Protein AF-A0A175W826-F1 (afdb_monomer_lite)

Foldseek 3Di:
DDDPP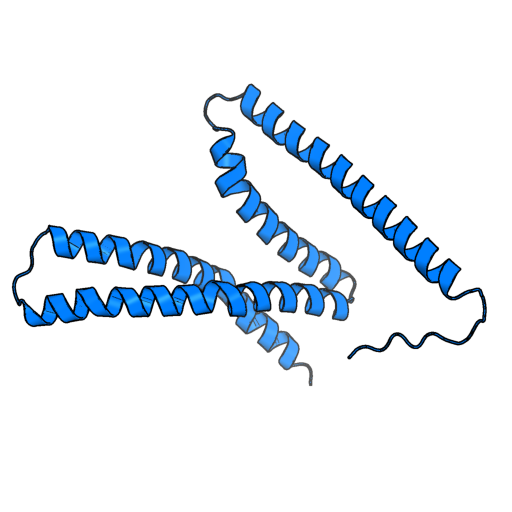PDDDPPPPVVVVVVVVVVVVVVVVVVVVVVVVVLVVLVVVCVPDVPDDSCCCVVPVVVVVVVVVLVVVLVVCVVVVNVVVNVVSLVVVVCCCVVPVVVVLVVLVVVLVVLVVVCVVVVDDDPVSVVVNVVSCVVVVVVVVVVVVPPCVVVVVVVVVPPD

Organism: NCBI:txid100816

Sequence (164 aa):
MLGFATGDCPTDQRDIGNAVELMVAIISLAIAFCAEYMVNSVSALTAGHSAISAEFVWLILLPIVGNAAEHATAVTVAVKDKMDLVIGVVVGLSMQIALFVIPLLVAVLFVAMFPVNYFIADGKSHWLEGMLLICLDAPLLSMVRVFSQFPPLFFCSYAIGEKE

InterPro domains:
  IPR004713 Calcium/proton exchanger [PTHR31503] (22-118)
  IPR004837 Sodium/calcium exchanger membrane region [PF01699] (23-107)
  IPR044880 NCX, central ion-binding domain superfamily [G3DSA:1.20.1420.30] (11-144)

Radius of gyration: 23.73 Å; chains: 1; bounding box: 68×37×56 Å

Secondary structure (DSSP, 8-state):
----------S-HHHHHHHHHHHHHHHHHHHHHHHHHHHHHHHHHHHH-TTS-HHHIIIIIHHHHHHHHHHHHHHHHHTTT-HHHHHHHHHHHHHHIIIIIHHHHHHHHHHHHHHHHHHHHH----HHHHHHHHHHHHHHHHHHHHHTT-HHHHHHHHHHHTT-

Structure (mmCIF, N/CA/C/O backbone):
data_AF-A0A175W826-F1
#
_entry.id   AF-A0A175W826-F1
#
loop_
_atom_site.group_PDB
_atom_site.id
_atom_site.type_symbol
_atom_site.label_atom_id
_atom_site.label_alt_id
_atom_site.label_comp_id
_atom_site.label_asym_id
_atom_site.label_entity_id
_atom_site.label_seq_id
_atom_site.pdbx_PDB_ins_code
_atom_site.Cartn_x
_atom_site.Cartn_y
_atom_site.Cartn_z
_atom_site.occupancy
_atom_site.B_iso_or_equiv
_atom_site.auth_seq_id
_atom_site.auth_comp_id
_atom_site.auth_asym_id
_atom_site.auth_atom_id
_atom_site.pdbx_PDB_model_num
ATOM 1 N N . MET A 1 1 ? -22.231 9.765 -5.852 1.00 30.94 1 MET A N 1
ATOM 2 C CA . MET A 1 1 ? -23.703 9.673 -5.748 1.00 30.94 1 MET A CA 1
ATOM 3 C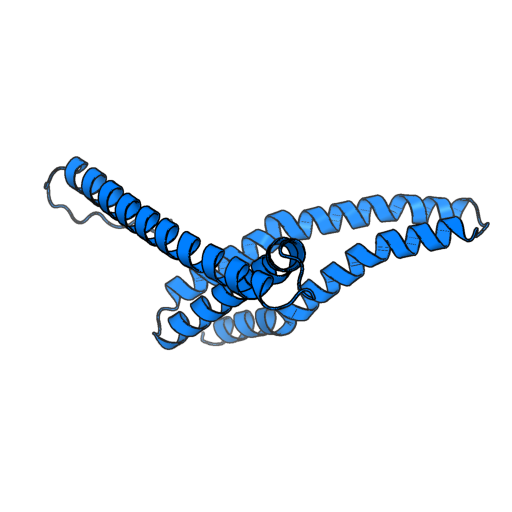 C . MET A 1 1 ? -24.087 8.536 -4.803 1.00 30.94 1 MET A C 1
ATOM 5 O O . MET A 1 1 ? -24.523 7.491 -5.255 1.00 30.94 1 MET A O 1
ATOM 9 N N . LEU A 1 2 ? -23.938 8.729 -3.494 1.00 39.84 2 LEU A N 1
ATOM 10 C CA . LEU A 1 2 ? -24.635 7.913 -2.496 1.00 39.84 2 LEU A CA 1
ATOM 11 C C . LEU A 1 2 ? -25.358 8.912 -1.602 1.00 39.84 2 LEU A C 1
ATOM 13 O O . LEU A 1 2 ? -24.768 9.521 -0.715 1.00 39.84 2 LEU A O 1
ATOM 17 N N . GLY A 1 3 ? -26.602 9.203 -1.982 1.00 38.88 3 GLY A N 1
ATOM 18 C CA . GLY A 1 3 ? -27.477 10.088 -1.234 1.00 38.88 3 GLY A CA 1
ATOM 19 C C . G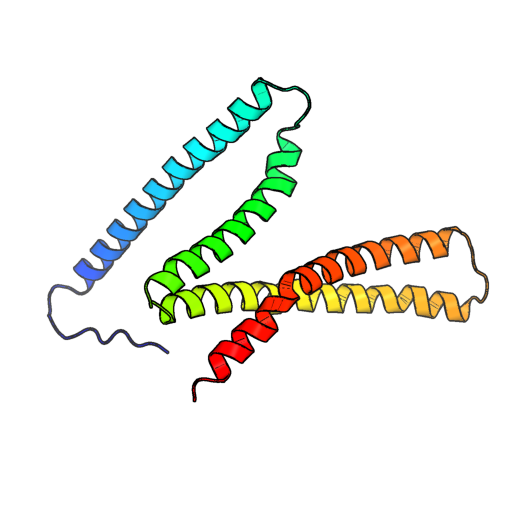LY A 1 3 ? -27.860 9.399 0.063 1.00 38.88 3 GLY A C 1
ATOM 20 O O . GLY A 1 3 ? -28.645 8.455 0.049 1.00 38.88 3 GLY A O 1
ATOM 21 N N . PHE A 1 4 ? -27.303 9.870 1.175 1.00 56.59 4 PHE A N 1
ATOM 22 C CA . PHE A 1 4 ? -27.896 9.626 2.478 1.00 56.59 4 PHE A CA 1
ATOM 23 C C . PHE A 1 4 ? -29.255 10.326 2.456 1.00 56.59 4 PHE A C 1
ATOM 25 O O . PHE A 1 4 ? -29.334 11.552 2.513 1.00 56.59 4 PHE A O 1
ATOM 32 N N . ALA A 1 5 ? -30.312 9.541 2.257 1.00 49.28 5 ALA A N 1
ATOM 33 C CA . ALA A 1 5 ? -31.677 9.989 2.437 1.00 49.28 5 ALA A CA 1
ATOM 34 C C . ALA A 1 5 ? -31.804 10.457 3.889 1.00 49.28 5 ALA A C 1
ATOM 36 O O . ALA A 1 5 ? -31.870 9.649 4.817 1.00 49.28 5 ALA A O 1
ATOM 37 N N . THR A 1 6 ? -31.768 11.770 4.085 1.00 55.97 6 THR A N 1
ATOM 38 C CA . THR A 1 6 ? -32.174 12.419 5.324 1.00 55.97 6 THR A CA 1
ATOM 39 C C . THR A 1 6 ? -33.664 12.153 5.483 1.00 55.97 6 THR A C 1
ATOM 41 O O . THR A 1 6 ? -34.487 12.890 4.950 1.00 55.97 6 THR A O 1
ATOM 44 N N . GLY A 1 7 ? -33.994 11.036 6.134 1.00 44.41 7 GLY A N 1
ATOM 45 C CA . GLY A 1 7 ? -35.343 10.744 6.588 1.00 44.41 7 GLY A CA 1
ATOM 46 C C . GLY A 1 7 ? -35.807 11.885 7.480 1.00 44.41 7 GLY A C 1
ATOM 47 O O . GLY A 1 7 ? -35.126 12.259 8.435 1.00 44.41 7 GLY A O 1
ATOM 48 N N . ASP A 1 8 ? -36.929 12.468 7.093 1.00 49.16 8 ASP A N 1
ATOM 49 C CA . ASP A 1 8 ? -37.460 13.709 7.614 1.00 49.16 8 ASP A CA 1
ATOM 50 C C . ASP A 1 8 ? -37.761 13.611 9.117 1.00 49.16 8 ASP A C 1
ATOM 52 O O . ASP A 1 8 ? -38.739 12.999 9.545 1.00 49.16 8 ASP A O 1
ATOM 56 N N . CYS A 1 9 ? -36.939 14.268 9.932 1.00 52.88 9 CYS A N 1
ATOM 57 C CA . CYS A 1 9 ? -37.342 14.755 11.244 1.00 52.88 9 CYS A CA 1
ATOM 58 C C . CYS A 1 9 ? -36.834 16.195 11.369 1.00 52.88 9 CYS A C 1
ATOM 60 O O . CYS A 1 9 ? -35.623 16.404 11.284 1.00 52.88 9 CYS A O 1
ATOM 62 N N . PRO A 1 10 ? -37.705 17.203 11.559 1.00 53.28 10 PRO A N 1
ATOM 63 C CA . PRO A 1 10 ? -37.286 18.577 11.799 1.00 53.28 10 PRO A CA 1
ATOM 64 C C . PRO A 1 10 ? -36.792 18.739 13.246 1.00 53.28 10 PRO A C 1
ATOM 66 O O . PRO A 1 10 ? -37.300 19.552 14.012 1.00 53.28 10 PRO A O 1
ATOM 69 N N . THR A 1 11 ? -35.800 17.947 13.643 1.00 57.06 11 THR A N 1
ATOM 70 C CA . THR A 1 11 ? -34.793 18.421 14.592 1.00 57.06 11 THR A CA 1
ATOM 71 C C . THR A 1 11 ? -33.813 19.244 13.768 1.00 57.06 11 THR A C 1
ATOM 73 O O . THR A 1 11 ? -33.307 18.740 12.769 1.00 57.06 11 THR A O 1
ATOM 76 N N . ASP A 1 12 ? -33.645 20.516 14.134 1.00 60.66 12 ASP A N 1
ATOM 77 C CA . ASP A 1 12 ? -32.893 21.557 13.424 1.00 60.66 12 ASP A CA 1
ATOM 78 C C . ASP A 1 12 ? -31.705 20.982 12.626 1.00 60.66 12 ASP A C 1
ATOM 80 O O . ASP A 1 12 ? -30.796 20.382 13.194 1.00 60.66 12 ASP A O 1
ATOM 84 N N . GLN A 1 13 ? -31.683 21.161 11.300 1.00 62.34 13 GLN A N 1
ATOM 85 C CA . GLN A 1 13 ? -30.566 20.748 10.426 1.00 62.34 13 GLN A CA 1
ATOM 86 C C . GLN A 1 13 ? -29.210 21.276 10.958 1.00 62.34 13 GLN A C 1
ATOM 88 O O . GLN A 1 13 ? -28.155 20.687 10.714 1.00 62.34 13 GLN A O 1
ATOM 93 N N . ARG A 1 14 ? -29.246 22.374 11.732 1.00 65.31 14 ARG A N 1
ATOM 94 C CA . ARG A 1 14 ? -28.108 22.953 12.454 1.00 65.31 14 ARG A CA 1
ATOM 95 C C . ARG A 1 14 ? -27.598 22.081 13.603 1.00 65.31 14 ARG A C 1
ATOM 97 O O . ARG A 1 14 ? -26.391 22.032 13.805 1.00 65.31 14 ARG A O 1
ATOM 104 N N . ASP A 1 15 ? -28.469 21.379 14.325 1.00 74.62 15 ASP A N 1
ATOM 105 C CA . ASP A 1 15 ? -28.065 20.464 15.398 1.00 74.62 15 ASP A CA 1
ATOM 106 C C . ASP A 1 15 ? -27.342 19.238 14.834 1.00 74.62 15 ASP A C 1
ATOM 108 O O . ASP A 1 15 ? -26.354 18.799 15.417 1.00 74.62 15 ASP A O 1
ATOM 112 N N . ILE A 1 16 ? -27.758 18.729 13.666 1.00 81.25 16 ILE A N 1
ATOM 113 C CA . ILE A 1 16 ? -27.045 17.639 12.977 1.00 81.25 16 ILE A CA 1
ATOM 114 C C . ILE A 1 16 ? -25.654 18.116 12.538 1.00 81.25 16 ILE A C 1
ATOM 116 O O . ILE A 1 16 ? -24.671 17.414 12.764 1.00 81.25 16 ILE A O 1
ATOM 120 N N . GLY A 1 17 ? -25.557 19.322 11.962 1.00 82.94 17 GLY A N 1
ATOM 121 C CA . GLY A 1 17 ? -24.276 19.933 11.587 1.00 82.94 17 GLY A CA 1
ATOM 122 C C . GLY A 1 17 ? -23.335 20.084 12.783 1.00 82.94 17 GLY A C 1
ATOM 123 O O . GLY A 1 17 ? -22.227 19.551 12.760 1.00 82.94 17 GLY A O 1
ATOM 124 N N . ASN A 1 18 ? -23.814 20.704 13.866 1.00 86.88 18 ASN A N 1
ATOM 125 C CA . ASN A 1 18 ? -23.052 20.875 15.105 1.00 86.88 18 ASN A CA 1
ATOM 126 C C . ASN A 1 18 ? -22.654 19.522 15.728 1.00 86.88 18 ASN A C 1
ATOM 128 O O . ASN A 1 18 ? -21.551 19.386 16.257 1.00 86.88 18 ASN A O 1
ATOM 132 N N . ALA A 1 19 ? -23.527 18.509 15.669 1.00 87.81 19 ALA A N 1
ATOM 133 C CA . ALA A 1 19 ? -23.240 17.170 16.182 1.00 87.81 19 ALA A CA 1
ATOM 134 C C . ALA A 1 19 ? -22.153 16.454 15.364 1.00 87.81 19 ALA A C 1
ATOM 136 O O . ALA A 1 19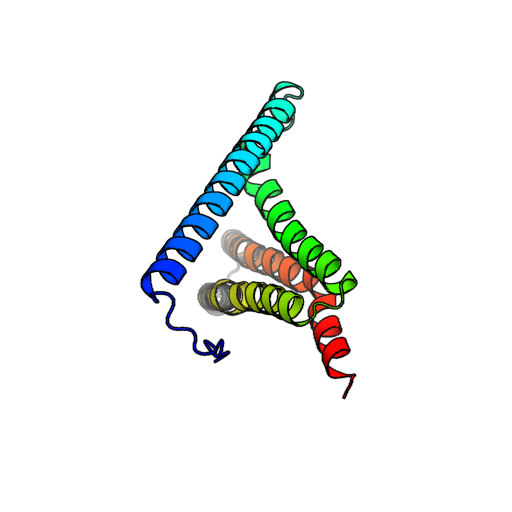 ? -21.266 15.830 15.948 1.00 87.81 19 ALA A O 1
ATOM 137 N N . VAL A 1 20 ? -22.186 16.562 14.031 1.00 92.56 20 VAL A N 1
ATOM 138 C CA . VAL A 1 20 ? -21.146 16.006 13.151 1.00 92.56 20 VAL A CA 1
ATOM 139 C C . VAL A 1 20 ? -19.822 16.739 13.354 1.00 92.56 20 VAL A C 1
ATOM 141 O O . VAL A 1 20 ? -18.794 16.082 13.490 1.00 92.56 20 VAL A O 1
ATOM 144 N N . GLU A 1 21 ? -19.828 18.070 13.451 1.00 88.81 21 GLU A N 1
ATOM 145 C CA . GLU A 1 21 ? -18.626 18.860 13.751 1.00 88.81 21 GLU A CA 1
ATOM 146 C C . GLU A 1 21 ? -18.005 18.463 15.094 1.00 88.81 21 GLU A C 1
ATOM 148 O O . GLU A 1 21 ? -16.799 18.219 15.166 1.00 88.81 21 GLU A O 1
ATOM 153 N N . LEU A 1 22 ? -18.823 18.321 16.143 1.00 91.75 22 LEU A N 1
ATOM 154 C CA . LEU A 1 22 ? -18.362 17.863 17.453 1.00 91.75 22 LEU A CA 1
ATOM 155 C C . LEU A 1 22 ? -17.779 16.444 17.370 1.00 91.75 22 LEU A C 1
ATOM 157 O O . LEU A 1 22 ? -16.711 16.185 17.924 1.00 91.75 22 LEU A O 1
ATOM 161 N N . MET A 1 23 ? -18.445 15.526 16.663 1.00 91.31 23 MET A N 1
ATOM 162 C CA . MET A 1 23 ? -17.975 14.148 16.493 1.00 91.31 23 MET A CA 1
ATOM 163 C C . MET A 1 23 ? -16.640 14.097 15.740 1.00 91.31 23 MET A C 1
ATOM 165 O O . MET A 1 23 ? -15.726 13.389 16.166 1.00 91.31 23 MET A O 1
ATOM 169 N N . VAL A 1 24 ? -16.492 14.871 14.663 1.00 94.62 24 VAL A N 1
ATOM 170 C CA . VAL A 1 24 ? -15.236 14.976 13.909 1.00 94.62 24 VAL A CA 1
ATOM 171 C C . VAL A 1 24 ? -14.138 15.586 14.782 1.00 94.62 24 VAL A C 1
ATOM 173 O O . VAL A 1 24 ? -13.044 15.030 14.827 1.00 94.62 24 VAL A O 1
ATOM 176 N N . ALA A 1 25 ? -14.426 16.644 15.547 1.00 94.19 25 ALA A N 1
ATOM 177 C CA . ALA A 1 25 ? -13.460 17.265 16.455 1.00 94.19 25 ALA A CA 1
ATOM 178 C C . ALA A 1 25 ? -12.952 16.290 17.533 1.00 94.19 25 ALA A C 1
ATOM 180 O O . ALA A 1 25 ? -11.751 16.237 17.805 1.00 94.19 25 ALA A O 1
ATOM 181 N N . ILE A 1 26 ? -13.843 15.475 18.110 1.00 95.19 26 ILE A N 1
ATOM 182 C CA . ILE A 1 26 ? -13.479 14.445 19.095 1.00 95.19 26 ILE A CA 1
ATOM 183 C C . ILE A 1 26 ? -12.587 13.371 18.458 1.00 95.19 26 ILE A C 1
ATOM 185 O O . ILE A 1 26 ? -11.576 12.985 19.047 1.00 95.19 26 ILE A O 1
ATOM 189 N N . ILE A 1 27 ? -12.921 12.906 17.250 1.00 96.06 27 ILE A N 1
ATOM 190 C CA . ILE A 1 27 ? -12.122 11.901 16.533 1.00 96.06 27 ILE A CA 1
ATOM 191 C C . ILE A 1 27 ? -10.741 12.464 16.173 1.00 96.06 27 ILE A C 1
ATOM 193 O O . ILE A 1 27 ? -9.736 11.798 16.412 1.00 96.06 27 ILE A O 1
ATOM 197 N N . SER A 1 28 ? -10.660 13.695 15.661 1.00 96.06 28 SER A N 1
ATOM 198 C CA . SER A 1 28 ? -9.386 14.358 15.354 1.00 96.06 28 SER A CA 1
ATOM 199 C C . SER A 1 28 ? -8.500 14.503 16.592 1.00 96.06 28 SER A C 1
ATOM 201 O O . SER A 1 28 ? -7.298 14.254 16.511 1.00 96.06 28 SER A O 1
ATOM 203 N N . LEU A 1 29 ? -9.080 14.834 17.750 1.00 95.62 29 LEU A N 1
ATOM 204 C CA . LEU A 1 29 ? -8.347 14.903 19.014 1.00 95.62 29 LEU A CA 1
ATOM 205 C C . LEU A 1 29 ? -7.837 13.523 19.458 1.00 95.62 29 LEU A C 1
ATOM 207 O O . LEU A 1 29 ? -6.686 13.397 19.871 1.00 95.62 29 LEU A O 1
ATOM 211 N N . ALA A 1 30 ? -8.656 12.476 19.333 1.00 95.81 30 ALA A N 1
ATOM 212 C CA . ALA A 1 30 ? -8.242 11.107 19.643 1.00 95.81 30 ALA A CA 1
ATOM 213 C C . ALA A 1 30 ? -7.092 10.628 18.735 1.00 95.81 30 ALA A C 1
ATOM 215 O O . ALA A 1 30 ? -6.148 9.996 19.215 1.00 95.81 30 ALA A O 1
ATOM 216 N N . ILE A 1 31 ? -7.135 10.973 17.443 1.00 95.69 31 ILE A N 1
ATOM 217 C CA . ILE A 1 31 ? -6.054 10.688 16.489 1.00 95.69 31 ILE A CA 1
ATOM 218 C C . ILE A 1 31 ? -4.775 11.438 16.882 1.00 95.69 31 ILE A C 1
ATOM 220 O O . ILE A 1 31 ? -3.706 10.833 16.874 1.00 95.69 31 ILE A O 1
ATOM 224 N N . ALA A 1 32 ? -4.872 12.711 17.282 1.00 96.81 32 ALA A N 1
ATOM 225 C CA . ALA A 1 32 ? -3.719 13.496 17.725 1.00 96.81 32 ALA A CA 1
ATOM 226 C C . ALA A 1 32 ? -3.039 12.884 18.964 1.00 96.81 32 ALA A C 1
ATOM 228 O O . ALA A 1 32 ? -1.824 12.703 18.968 1.00 96.81 32 ALA A O 1
ATOM 229 N N . PHE A 1 33 ? -3.805 12.470 19.980 1.00 96.44 33 PHE A N 1
ATOM 230 C CA . PHE A 1 33 ? -3.241 11.777 21.147 1.00 96.44 33 PHE A CA 1
ATOM 231 C C . PHE A 1 33 ? -2.582 10.441 20.781 1.00 96.44 33 PHE A C 1
ATOM 233 O O . PHE A 1 33 ? -1.500 10.131 21.278 1.00 96.44 33 PHE A O 1
ATOM 240 N N . CYS A 1 34 ? -3.205 9.649 19.905 1.00 94.75 34 CYS A N 1
ATOM 241 C CA . CYS A 1 34 ? -2.622 8.396 19.420 1.00 94.75 34 CYS A CA 1
ATOM 242 C C . CYS A 1 34 ? -1.298 8.639 18.672 1.00 94.75 34 CYS A C 1
ATOM 244 O O . CYS A 1 34 ? -0.324 7.912 18.878 1.00 94.75 34 CYS A O 1
ATOM 246 N N . ALA A 1 35 ? -1.233 9.701 17.863 1.00 94.44 35 ALA A N 1
ATOM 247 C CA . ALA A 1 35 ? -0.024 10.098 17.152 1.00 94.44 35 ALA A CA 1
ATOM 248 C C . ALA A 1 35 ? 1.108 10.489 18.117 1.00 94.44 35 ALA A C 1
ATOM 250 O O . ALA A 1 35 ? 2.230 10.031 17.925 1.00 94.44 35 ALA A O 1
ATOM 251 N N . GLU A 1 36 ? 0.828 11.230 19.194 1.00 95.62 36 GLU A N 1
ATOM 252 C CA . GLU A 1 36 ? 1.826 11.554 20.230 1.00 95.62 36 GLU A CA 1
ATOM 253 C C . GLU A 1 36 ? 2.402 10.292 20.899 1.00 95.62 36 GLU A C 1
ATOM 255 O O . GLU A 1 36 ? 3.617 10.163 21.070 1.00 95.62 36 GLU A O 1
ATOM 260 N N . TYR A 1 37 ? 1.559 9.305 21.229 1.00 94.69 37 TYR A N 1
ATOM 261 C CA . TYR A 1 37 ? 2.034 8.015 21.750 1.00 94.69 37 TYR A CA 1
ATOM 262 C C . TYR A 1 37 ? 2.902 7.255 20.738 1.00 94.69 37 TYR A C 1
ATOM 264 O O . TYR A 1 37 ? 3.907 6.642 21.117 1.00 94.69 37 TYR A O 1
ATOM 272 N N . MET A 1 38 ? 2.548 7.310 19.452 1.00 90.00 38 MET A N 1
ATOM 273 C CA . MET A 1 38 ? 3.335 6.700 18.380 1.00 90.00 38 MET A CA 1
ATOM 274 C C . MET A 1 38 ? 4.699 7.393 18.221 1.00 90.00 38 MET A C 1
ATOM 276 O O . MET A 1 38 ? 5.721 6.711 18.145 1.00 90.00 38 MET A O 1
ATOM 280 N N . VAL A 1 39 ? 4.742 8.730 18.255 1.00 92.75 39 VAL A N 1
ATOM 281 C CA . VAL A 1 39 ? 5.980 9.531 18.193 1.00 92.75 39 VAL A CA 1
ATOM 282 C C . VAL A 1 39 ? 6.897 9.211 19.377 1.00 92.75 39 VAL A C 1
ATOM 284 O O . VAL A 1 39 ? 8.090 8.966 19.184 1.00 92.75 39 VAL A O 1
ATOM 287 N N . ASN A 1 40 ? 6.345 9.119 20.590 1.00 92.12 40 ASN A N 1
ATOM 288 C CA . ASN A 1 40 ? 7.101 8.759 21.794 1.00 92.12 40 ASN A CA 1
ATOM 289 C C . ASN A 1 40 ? 7.641 7.322 21.758 1.00 92.12 40 ASN A C 1
ATOM 291 O O . ASN A 1 40 ? 8.710 7.040 22.299 1.00 92.12 40 ASN A O 1
ATOM 295 N N . SER A 1 41 ? 6.935 6.406 21.093 1.00 90.31 41 SER A N 1
ATOM 296 C CA . SER A 1 41 ? 7.413 5.033 20.904 1.00 90.31 41 SER A CA 1
ATOM 297 C C . SER A 1 41 ? 8.649 4.999 20.001 1.00 90.31 41 SER A C 1
ATOM 299 O O . SER A 1 41 ? 9.621 4.314 20.308 1.00 90.31 41 SER A O 1
ATOM 301 N N . VAL A 1 42 ? 8.664 5.788 18.924 1.00 87.50 42 VAL A N 1
ATOM 302 C CA . VAL A 1 42 ? 9.817 5.885 18.012 1.00 87.50 42 VAL A CA 1
ATOM 303 C C . VAL A 1 42 ? 11.035 6.518 18.697 1.00 87.50 42 VAL A C 1
ATOM 305 O O . VAL A 1 42 ? 12.159 6.033 18.527 1.00 87.50 42 VAL A O 1
ATOM 308 N N . SER A 1 43 ? 10.840 7.565 19.504 1.00 86.25 43 SER A N 1
ATOM 309 C CA . SER A 1 43 ? 11.940 8.213 20.231 1.00 86.25 43 SER A CA 1
ATOM 310 C C . SER A 1 43 ? 12.532 7.306 21.317 1.00 86.25 43 SER A C 1
ATOM 312 O O . SER A 1 43 ? 13.756 7.213 21.429 1.00 86.25 43 SER A O 1
ATOM 314 N N . ALA A 1 44 ? 11.698 6.556 22.047 1.00 85.25 44 ALA A N 1
ATOM 315 C CA . ALA A 1 44 ? 12.150 5.565 23.026 1.00 85.25 44 ALA A CA 1
ATOM 316 C C . ALA A 1 44 ? 12.954 4.417 22.385 1.00 85.25 44 ALA A C 1
ATOM 318 O O . ALA A 1 44 ? 13.966 3.989 22.943 1.00 85.25 44 ALA A O 1
ATOM 319 N N . LEU A 1 45 ? 12.552 3.949 21.195 1.00 82.62 45 LEU A N 1
ATOM 320 C CA . LEU A 1 45 ? 13.292 2.927 20.438 1.00 82.62 45 LEU A CA 1
ATOM 321 C C . LEU A 1 45 ? 14.661 3.432 19.962 1.00 82.62 45 LEU A C 1
ATOM 323 O O . LEU A 1 45 ? 15.635 2.680 19.966 1.00 82.62 45 LEU A O 1
ATOM 327 N N . THR A 1 46 ? 14.743 4.709 19.597 1.00 84.44 46 THR A N 1
ATOM 328 C CA . THR A 1 46 ? 15.977 5.337 19.104 1.00 84.44 46 THR A CA 1
ATOM 329 C C . THR A 1 46 ? 16.962 5.650 20.238 1.00 84.44 46 THR A C 1
ATOM 331 O O . THR A 1 46 ? 18.173 5.587 20.046 1.00 84.44 46 THR A O 1
ATOM 334 N N . ALA A 1 47 ? 16.472 5.927 21.452 1.00 77.56 47 ALA A N 1
ATOM 335 C CA . ALA A 1 47 ? 17.321 6.237 22.606 1.00 77.56 47 ALA A CA 1
ATOM 336 C C . ALA A 1 47 ? 18.147 5.034 23.112 1.00 77.56 47 ALA A C 1
ATOM 338 O O . ALA A 1 47 ? 19.229 5.225 23.666 1.00 77.56 47 ALA A O 1
ATOM 339 N N . GLY A 1 48 ? 17.647 3.802 22.940 1.00 71.75 48 GLY A N 1
ATOM 340 C CA . GLY A 1 48 ? 18.272 2.581 23.470 1.00 71.75 48 GLY A CA 1
ATOM 341 C C . GLY A 1 48 ? 19.300 1.901 22.554 1.00 71.75 48 GLY A C 1
ATOM 342 O O . GLY A 1 48 ? 20.136 1.147 23.046 1.00 71.75 48 GLY A O 1
ATOM 343 N N . HIS A 1 49 ? 19.269 2.149 21.240 1.00 66.94 49 HIS A N 1
ATOM 344 C CA . HIS A 1 49 ? 20.191 1.552 20.265 1.00 66.94 49 HIS A CA 1
ATOM 345 C C . HIS A 1 49 ? 20.675 2.605 19.259 1.00 66.94 49 HIS A C 1
ATOM 347 O O . HIS A 1 49 ? 19.911 3.054 18.413 1.00 66.94 49 HIS A O 1
ATOM 353 N N . SER A 1 50 ? 21.978 2.918 19.274 1.00 65.94 50 SER A N 1
ATOM 354 C CA . SER A 1 50 ? 22.623 3.885 18.358 1.00 65.94 50 SER A CA 1
ATOM 355 C C . SER A 1 50 ? 22.516 3.531 16.863 1.00 65.94 50 SER A C 1
ATOM 357 O O . SER A 1 50 ? 22.922 4.325 16.019 1.00 65.94 50 SER A O 1
ATOM 359 N N . ALA A 1 51 ? 22.044 2.331 16.520 1.00 68.44 51 ALA A N 1
ATOM 360 C CA . ALA A 1 51 ? 22.077 1.821 15.153 1.00 68.44 51 ALA A CA 1
ATOM 361 C C . ALA A 1 51 ? 20.944 2.351 14.260 1.00 68.44 51 ALA A C 1
ATOM 363 O O . ALA A 1 51 ? 21.081 2.317 13.039 1.00 68.44 51 ALA A O 1
ATOM 364 N N . ILE A 1 52 ? 19.833 2.820 14.834 1.00 74.19 52 ILE A N 1
ATOM 365 C CA . ILE A 1 52 ? 18.669 3.254 14.058 1.00 74.19 52 ILE A CA 1
ATOM 366 C C . ILE A 1 52 ? 18.544 4.766 14.202 1.00 74.19 52 ILE A C 1
ATOM 368 O O . ILE A 1 52 ? 18.190 5.258 15.266 1.00 74.19 52 ILE A O 1
ATOM 372 N N . SER A 1 53 ? 18.857 5.505 13.138 1.00 83.56 53 SER A N 1
ATOM 373 C CA . SER A 1 53 ? 18.637 6.953 13.111 1.00 83.56 53 SER A CA 1
ATOM 374 C C . SER A 1 53 ? 17.131 7.238 13.080 1.00 83.56 53 SER A C 1
ATOM 376 O O . SER A 1 53 ? 16.371 6.541 12.397 1.00 83.56 53 SER A O 1
ATOM 378 N N . ALA A 1 54 ? 16.692 8.257 13.824 1.00 83.00 54 ALA A N 1
ATOM 379 C CA . ALA A 1 54 ? 15.285 8.651 13.872 1.00 83.00 54 ALA A CA 1
ATOM 380 C C . ALA A 1 54 ? 14.757 8.957 12.460 1.00 83.00 54 ALA A C 1
ATOM 382 O O . ALA A 1 54 ? 13.638 8.592 12.108 1.00 83.00 54 ALA A O 1
ATOM 383 N N . GLU A 1 55 ? 15.595 9.559 11.619 1.00 87.94 55 GLU A N 1
ATOM 384 C CA . GLU A 1 55 ? 15.288 9.918 10.238 1.00 87.94 55 GLU A CA 1
ATOM 385 C C . GLU A 1 55 ? 14.945 8.692 9.378 1.00 87.94 55 GLU A C 1
ATOM 387 O O . GLU A 1 55 ? 14.023 8.761 8.568 1.00 87.94 55 GLU A O 1
ATOM 392 N N . PHE A 1 56 ? 15.616 7.550 9.576 1.00 87.38 56 PHE A N 1
ATOM 393 C CA . PHE A 1 56 ? 15.290 6.305 8.866 1.00 87.38 56 PHE A CA 1
ATOM 394 C C . PHE A 1 56 ? 13.889 5.792 9.232 1.00 87.38 56 PHE A C 1
ATOM 396 O O . PHE A 1 56 ? 13.126 5.370 8.358 1.00 87.38 56 PHE A O 1
ATOM 403 N N . VAL A 1 57 ? 13.526 5.863 10.517 1.00 88.25 57 VAL A N 1
ATOM 404 C CA . VAL A 1 57 ? 12.201 5.431 10.988 1.00 88.25 57 VAL A CA 1
ATOM 405 C C . VAL A 1 57 ? 11.107 6.303 10.377 1.00 88.25 57 VAL A C 1
ATOM 407 O O . VAL A 1 57 ? 10.107 5.783 9.885 1.00 88.25 57 VAL A O 1
ATOM 410 N N . TRP A 1 58 ? 11.311 7.618 10.341 1.00 90.12 58 TRP A N 1
ATOM 411 C CA . TRP A 1 58 ? 10.318 8.547 9.808 1.00 90.12 58 TRP A CA 1
ATOM 412 C C . TRP A 1 58 ? 10.204 8.506 8.280 1.00 90.12 58 TRP A C 1
ATOM 414 O O . TRP A 1 58 ? 9.091 8.472 7.763 1.00 90.12 58 TRP A O 1
ATOM 424 N N . LEU A 1 59 ? 11.319 8.496 7.545 1.00 87.06 59 LEU A N 1
ATOM 425 C CA . LEU A 1 59 ? 11.299 8.608 6.080 1.00 87.06 59 LEU A CA 1
ATOM 426 C C . LEU A 1 59 ? 11.027 7.285 5.361 1.00 87.06 59 LEU A C 1
ATOM 428 O O . LEU A 1 59 ? 10.505 7.302 4.250 1.00 87.06 59 LEU A O 1
ATOM 432 N N . ILE A 1 60 ? 11.392 6.148 5.960 1.00 87.19 60 ILE A N 1
ATOM 433 C CA . ILE A 1 60 ? 11.304 4.838 5.300 1.00 87.19 60 ILE A CA 1
ATOM 434 C C . ILE A 1 60 ? 10.312 3.932 6.020 1.00 87.19 60 ILE A C 1
ATOM 436 O O . ILE A 1 60 ? 9.418 3.383 5.378 1.00 87.19 60 ILE A O 1
ATOM 440 N N . LEU A 1 61 ? 10.424 3.779 7.343 1.00 86.69 61 LEU A N 1
ATOM 441 C CA . LEU A 1 61 ? 9.574 2.828 8.063 1.00 86.69 61 LEU A CA 1
ATOM 442 C C . LEU A 1 61 ? 8.123 3.311 8.166 1.00 86.69 61 LEU A C 1
ATOM 444 O O . LEU A 1 61 ? 7.209 2.516 7.952 1.00 86.69 61 LEU A O 1
ATOM 448 N N . LEU A 1 62 ? 7.895 4.595 8.459 1.00 88.19 62 LEU A N 1
ATOM 449 C CA . LEU A 1 62 ? 6.542 5.117 8.649 1.00 88.19 62 LEU A CA 1
ATOM 450 C C . LEU A 1 62 ? 5.672 5.006 7.380 1.00 88.19 62 LEU A C 1
ATOM 452 O O . LEU A 1 62 ? 4.551 4.517 7.511 1.00 88.19 62 LEU A O 1
ATOM 456 N N . PRO A 1 63 ? 6.146 5.344 6.160 1.00 86.44 63 PRO A N 1
ATOM 457 C CA . PRO A 1 63 ? 5.367 5.111 4.941 1.00 86.44 63 PRO A CA 1
ATOM 458 C C . PRO A 1 63 ? 5.060 3.630 4.688 1.00 86.44 63 PRO A C 1
ATOM 460 O O . PRO A 1 63 ? 3.948 3.292 4.282 1.00 86.44 63 PRO A O 1
ATOM 463 N N . ILE A 1 64 ? 6.016 2.733 4.964 1.00 87.94 64 ILE A N 1
ATOM 464 C CA . ILE A 1 64 ? 5.824 1.284 4.791 1.00 87.94 64 ILE A CA 1
ATOM 465 C C . ILE A 1 64 ? 4.749 0.768 5.756 1.00 87.94 64 ILE A C 1
ATOM 467 O O . ILE A 1 64 ? 3.833 0.059 5.337 1.00 87.94 64 ILE A O 1
ATOM 471 N N . VAL A 1 65 ? 4.838 1.136 7.037 1.00 89.00 65 VAL A N 1
ATOM 472 C CA . VAL A 1 65 ? 3.867 0.735 8.065 1.00 89.00 65 VAL A CA 1
ATOM 473 C C . VAL A 1 65 ? 2.500 1.375 7.813 1.00 89.00 65 VAL A C 1
ATOM 475 O O . VAL A 1 65 ? 1.490 0.701 7.989 1.00 89.00 65 VAL A O 1
ATOM 478 N N . GLY A 1 66 ? 2.452 2.627 7.349 1.00 90.06 66 GLY A N 1
ATOM 479 C CA . GLY A 1 66 ? 1.216 3.324 6.985 1.00 90.06 66 GLY A CA 1
ATOM 480 C C . GLY A 1 66 ? 0.455 2.616 5.865 1.00 90.06 66 GLY A C 1
ATOM 481 O O . GLY A 1 66 ? -0.697 2.234 6.061 1.00 90.06 66 GLY A O 1
ATOM 482 N N . ASN A 1 67 ? 1.131 2.320 4.749 1.00 85.56 67 ASN A N 1
ATOM 483 C CA . ASN A 1 67 ? 0.530 1.555 3.654 1.00 85.56 67 ASN A CA 1
ATOM 484 C C . ASN A 1 67 ? 0.106 0.146 4.119 1.00 85.56 67 ASN A C 1
ATOM 486 O O . ASN A 1 67 ? -0.970 -0.341 3.774 1.00 85.56 67 ASN A O 1
ATOM 490 N N . ALA A 1 68 ? 0.914 -0.520 4.955 1.00 86.50 68 ALA A N 1
ATOM 491 C CA . ALA A 1 68 ? 0.556 -1.823 5.522 1.00 86.50 68 ALA A CA 1
ATOM 492 C C . ALA A 1 68 ? -0.680 -1.762 6.444 1.00 86.50 68 ALA A C 1
ATOM 494 O O . ALA A 1 68 ? -1.490 -2.691 6.443 1.00 86.50 68 ALA A O 1
ATOM 495 N N . ALA A 1 69 ? -0.856 -0.681 7.206 1.00 90.88 69 ALA A N 1
ATOM 496 C CA . ALA A 1 69 ? -2.007 -0.478 8.082 1.00 90.88 69 ALA A CA 1
ATOM 497 C C . ALA A 1 69 ? -3.319 -0.299 7.296 1.00 90.88 69 ALA A C 1
ATOM 499 O O . ALA A 1 69 ? -4.364 -0.790 7.732 1.00 90.88 69 ALA A O 1
ATOM 500 N N . GLU A 1 70 ? -3.280 0.328 6.117 1.00 87.62 70 GLU A N 1
ATOM 501 C CA . GLU A 1 70 ? -4.436 0.415 5.210 1.00 87.62 70 GLU A CA 1
ATOM 502 C C . GLU A 1 70 ? -4.861 -0.978 4.722 1.00 87.62 70 GLU A C 1
ATOM 504 O O . GLU A 1 70 ? -6.042 -1.332 4.790 1.00 87.62 70 GLU A O 1
ATOM 509 N N 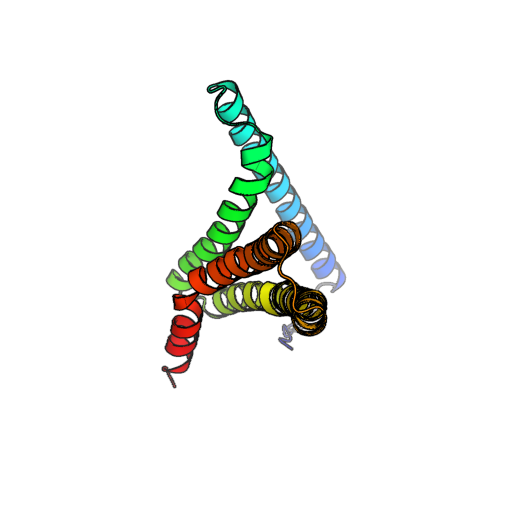. HIS A 1 71 ? -3.899 -1.828 4.348 1.00 87.06 71 HIS A N 1
ATOM 510 C CA . HIS A 1 71 ? -4.168 -3.229 4.012 1.00 87.06 71 HIS A CA 1
ATOM 511 C C . HIS A 1 71 ? -4.709 -4.031 5.205 1.00 87.06 71 HIS A C 1
ATOM 513 O O . HIS A 1 71 ? -5.677 -4.778 5.056 1.00 87.06 71 HIS A O 1
ATOM 519 N N . ALA A 1 72 ? -4.140 -3.864 6.401 1.00 89.50 72 ALA A N 1
ATOM 520 C CA . ALA A 1 72 ? -4.625 -4.527 7.613 1.00 89.50 72 ALA A CA 1
ATOM 521 C C . ALA A 1 72 ? -6.060 -4.101 7.970 1.00 89.50 72 ALA A C 1
ATOM 523 O O . ALA A 1 72 ? -6.874 -4.926 8.401 1.00 89.50 72 ALA A O 1
ATOM 524 N N . THR A 1 73 ? -6.392 -2.828 7.742 1.00 89.38 73 THR A N 1
ATOM 525 C CA . THR A 1 73 ? -7.750 -2.300 7.903 1.00 89.38 73 THR A CA 1
ATOM 526 C C . THR A 1 73 ? -8.698 -2.928 6.886 1.00 89.38 73 THR A C 1
ATOM 528 O O . THR A 1 73 ? -9.757 -3.414 7.281 1.00 89.38 73 THR A O 1
ATOM 531 N N . ALA A 1 74 ? -8.306 -3.022 5.610 1.00 88.56 74 ALA A N 1
ATOM 532 C CA . ALA A 1 74 ? -9.099 -3.697 4.582 1.00 88.56 74 ALA A CA 1
ATOM 533 C C . ALA A 1 74 ? -9.395 -5.162 4.952 1.00 88.56 74 ALA A C 1
ATOM 535 O O . ALA A 1 74 ? -10.540 -5.596 4.858 1.00 88.56 74 ALA A O 1
ATOM 536 N N . VAL A 1 75 ? -8.405 -5.903 5.464 1.00 88.19 75 VAL A N 1
ATOM 537 C CA . VAL A 1 75 ? -8.584 -7.300 5.905 1.00 88.19 75 VAL A CA 1
ATOM 538 C C . VAL A 1 75 ? -9.495 -7.397 7.132 1.00 88.19 75 VAL A C 1
ATOM 540 O O . VAL A 1 75 ? -10.431 -8.193 7.146 1.00 88.19 75 VAL A O 1
ATOM 543 N N . THR A 1 76 ? -9.273 -6.569 8.156 1.00 89.81 76 THR A N 1
ATOM 544 C CA . THR A 1 76 ? -10.077 -6.597 9.395 1.00 89.81 76 THR A CA 1
ATOM 545 C C . THR A 1 76 ? -11.542 -6.245 9.130 1.00 89.81 76 THR A C 1
ATOM 547 O O . THR A 1 76 ? -12.446 -6.777 9.776 1.00 89.81 76 THR A O 1
ATOM 550 N N . VAL A 1 77 ? -11.791 -5.346 8.178 1.00 89.94 77 VAL A N 1
ATOM 551 C CA . VAL A 1 77 ? -13.138 -4.964 7.747 1.00 89.94 77 VAL A CA 1
ATOM 552 C C . VAL A 1 77 ? -13.760 -6.026 6.833 1.00 89.94 77 VAL A C 1
ATOM 554 O O . VAL A 1 77 ? -14.956 -6.289 6.964 1.00 89.94 77 VAL A O 1
ATOM 557 N N . ALA A 1 78 ? -12.974 -6.681 5.972 1.00 87.50 78 ALA A N 1
ATOM 558 C CA . ALA A 1 78 ? -13.441 -7.786 5.134 1.00 87.50 78 ALA A CA 1
ATOM 559 C C . ALA A 1 78 ? -13.937 -8.974 5.973 1.00 87.50 78 ALA A C 1
ATOM 561 O O . ALA A 1 78 ? -14.989 -9.527 5.679 1.00 87.50 78 ALA A O 1
ATOM 562 N N . VAL A 1 79 ? -13.251 -9.300 7.076 1.00 91.56 79 VAL A N 1
ATOM 563 C CA . VAL A 1 79 ? -13.683 -10.345 8.031 1.00 91.56 79 VAL A CA 1
ATOM 564 C C . VAL A 1 79 ? -15.016 -10.001 8.716 1.00 91.56 79 VAL A C 1
ATOM 566 O O . VAL A 1 79 ? -15.693 -10.884 9.229 1.00 91.56 79 VAL A O 1
ATOM 569 N N . LYS A 1 80 ? -15.421 -8.725 8.726 1.00 90.94 80 LYS A N 1
ATOM 570 C CA . LYS A 1 80 ? -16.707 -8.266 9.278 1.00 90.94 80 LYS A CA 1
ATOM 571 C C . LYS A 1 80 ? -17.827 -8.192 8.229 1.00 90.94 80 LYS A C 1
ATOM 573 O O . LYS A 1 80 ? -18.834 -7.540 8.502 1.00 90.94 80 LYS A O 1
ATOM 578 N N . ASP A 1 81 ? -17.633 -8.769 7.040 1.00 88.50 81 ASP A N 1
ATOM 579 C CA . ASP A 1 81 ? -18.578 -8.747 5.909 1.00 88.50 81 AS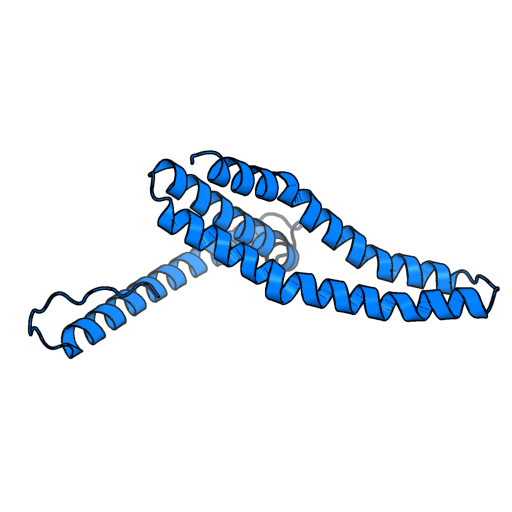P A CA 1
ATOM 580 C C . ASP A 1 81 ? -19.019 -7.327 5.486 1.00 88.50 81 ASP A C 1
ATOM 582 O O . ASP A 1 81 ? -20.079 -7.118 4.896 1.00 88.50 81 ASP A O 1
ATOM 586 N N . LYS A 1 82 ? -18.196 -6.305 5.769 1.00 85.38 82 LYS A N 1
ATOM 587 C CA . LYS A 1 82 ? -18.464 -4.901 5.411 1.00 85.38 82 LYS A CA 1
ATOM 588 C C . LYS A 1 82 ? -17.776 -4.532 4.099 1.00 85.38 82 LYS A C 1
ATOM 590 O O . LYS A 1 82 ? -16.877 -3.693 4.082 1.00 85.38 82 LYS A O 1
ATOM 595 N N . MET A 1 83 ? -18.204 -5.151 3.000 1.00 87.00 83 MET A N 1
ATOM 596 C CA . MET A 1 83 ? -17.551 -4.979 1.695 1.00 87.00 83 MET A CA 1
ATOM 597 C C . MET A 1 83 ? -17.586 -3.530 1.180 1.00 87.00 83 MET A C 1
ATOM 599 O O . MET A 1 83 ? -16.615 -3.093 0.579 1.00 87.00 83 MET A O 1
ATOM 603 N N . ASP A 1 84 ? -18.631 -2.751 1.482 1.00 90.38 84 ASP A N 1
ATOM 604 C CA . ASP A 1 84 ? -18.713 -1.330 1.092 1.00 90.38 84 ASP A CA 1
ATOM 605 C C . ASP A 1 84 ? -17.531 -0.503 1.642 1.00 90.38 84 ASP A C 1
ATOM 607 O O . ASP A 1 84 ? -16.886 0.256 0.918 1.00 90.38 84 ASP A O 1
ATOM 611 N N . LEU A 1 85 ? -17.147 -0.751 2.902 1.00 89.62 85 LEU A N 1
ATOM 612 C CA . LEU A 1 85 ? -15.992 -0.099 3.522 1.00 89.62 85 LEU A CA 1
ATOM 613 C C . LEU A 1 85 ? -14.664 -0.610 2.939 1.00 89.62 85 LEU A C 1
ATOM 615 O O . LEU A 1 85 ? -13.736 0.176 2.760 1.00 89.62 85 LEU A O 1
ATOM 619 N N . VAL A 1 86 ? -14.571 -1.901 2.598 1.00 90.19 86 VAL A N 1
ATOM 620 C CA . VAL A 1 86 ? -13.389 -2.459 1.913 1.00 90.19 86 VAL A CA 1
ATOM 621 C C . VAL A 1 86 ? -13.215 -1.817 0.539 1.00 90.19 86 VAL A C 1
ATOM 623 O O . VAL A 1 86 ? -12.117 -1.371 0.216 1.00 90.19 86 VAL A O 1
ATOM 626 N N . ILE A 1 87 ? -14.290 -1.708 -0.244 1.00 89.81 87 ILE A N 1
ATOM 627 C CA . ILE A 1 87 ? -14.284 -1.048 -1.554 1.00 89.81 87 ILE A CA 1
ATOM 628 C C . ILE A 1 87 ? -13.829 0.405 -1.401 1.00 89.81 87 ILE A C 1
ATOM 630 O O . ILE A 1 87 ? -12.977 0.846 -2.166 1.00 89.81 87 ILE A O 1
ATOM 634 N N . GLY A 1 88 ? -14.309 1.126 -0.382 1.00 91.12 88 GLY A N 1
ATOM 635 C CA . GLY A 1 88 ? -13.849 2.484 -0.080 1.00 91.12 88 GLY A CA 1
ATOM 636 C C . GLY A 1 88 ? -12.329 2.585 0.108 1.00 91.12 88 GLY A C 1
ATOM 637 O O . GLY A 1 88 ? -11.687 3.437 -0.508 1.00 91.12 88 GLY A O 1
ATOM 638 N N . VAL A 1 89 ? -11.734 1.680 0.895 1.00 89.75 89 VAL A N 1
ATOM 639 C CA . VAL A 1 89 ? -10.274 1.632 1.115 1.00 89.75 89 VAL A CA 1
ATOM 640 C C . VAL A 1 89 ? -9.523 1.261 -0.173 1.00 89.75 89 VAL A C 1
ATOM 642 O O . VAL A 1 89 ? -8.550 1.921 -0.536 1.00 89.75 89 VAL A O 1
ATOM 645 N N . VAL A 1 90 ? -9.989 0.244 -0.906 1.00 87.31 90 VAL A N 1
ATOM 646 C CA . VAL A 1 90 ? -9.350 -0.238 -2.146 1.00 87.31 90 VAL A CA 1
ATOM 647 C C . VAL A 1 90 ? -9.393 0.820 -3.251 1.00 87.31 90 VAL A C 1
ATOM 649 O O . VAL A 1 90 ? -8.398 1.028 -3.950 1.00 87.31 90 VAL A O 1
ATOM 652 N N . VAL A 1 91 ? -10.518 1.519 -3.408 1.00 90.31 91 VAL A N 1
ATOM 653 C CA . VAL A 1 91 ? -10.661 2.617 -4.372 1.00 90.31 91 VAL A CA 1
ATOM 654 C C . VAL A 1 91 ? -9.750 3.785 -3.995 1.00 90.31 91 VAL A C 1
ATOM 656 O O . VAL A 1 91 ? -9.096 4.335 -4.878 1.00 90.31 91 VAL A O 1
ATOM 659 N N . GLY A 1 92 ? -9.634 4.120 -2.704 1.00 89.56 92 GLY A N 1
ATOM 660 C CA . GLY A 1 92 ? -8.718 5.157 -2.221 1.00 89.56 92 GLY A CA 1
ATOM 661 C C . GLY A 1 92 ? -7.258 4.884 -2.597 1.00 89.56 92 GLY A C 1
ATOM 662 O O . GLY A 1 92 ? -6.602 5.743 -3.189 1.00 89.56 92 GLY A O 1
ATOM 663 N N . LEU A 1 93 ? -6.771 3.667 -2.344 1.00 87.88 93 LEU A N 1
ATOM 664 C CA . LEU A 1 93 ? -5.422 3.236 -2.738 1.00 87.88 93 LEU A CA 1
ATOM 665 C C . LEU A 1 93 ? -5.240 3.240 -4.266 1.00 87.88 93 LEU A C 1
ATOM 667 O O . LEU A 1 93 ? -4.225 3.709 -4.784 1.00 87.88 93 LEU A O 1
ATOM 671 N N . SER A 1 94 ? -6.252 2.781 -5.007 1.00 87.56 94 SER A N 1
ATOM 672 C CA . SER A 1 94 ? -6.227 2.758 -6.475 1.00 87.56 94 SER A CA 1
ATOM 673 C C . SER A 1 94 ? -6.152 4.166 -7.071 1.00 87.56 94 SER A C 1
ATOM 675 O O . SER A 1 94 ? -5.420 4.386 -8.034 1.00 87.56 94 SER A O 1
ATOM 677 N N . MET A 1 95 ? -6.858 5.139 -6.485 1.00 90.06 95 MET A N 1
ATOM 678 C CA . MET A 1 95 ? -6.816 6.541 -6.908 1.00 90.06 95 MET A CA 1
ATOM 679 C C . MET A 1 95 ? -5.450 7.184 -6.663 1.00 90.06 95 MET A C 1
ATOM 681 O O . MET A 1 95 ? -4.986 7.924 -7.527 1.00 90.06 95 MET A O 1
ATOM 685 N N . GLN A 1 96 ? -4.778 6.892 -5.543 1.00 86.56 96 GLN A N 1
ATOM 686 C CA . GLN A 1 96 ? -3.422 7.399 -5.285 1.00 86.56 96 GLN A CA 1
ATOM 687 C C . GLN A 1 96 ? -2.444 6.932 -6.370 1.00 86.56 96 GLN A C 1
ATOM 689 O O . GLN A 1 96 ? -1.696 7.731 -6.936 1.00 86.56 96 GLN A O 1
ATOM 694 N N . ILE A 1 97 ? -2.500 5.648 -6.729 1.00 85.19 97 ILE A N 1
ATOM 695 C CA . ILE A 1 97 ? -1.667 5.101 -7.804 1.00 85.19 97 ILE A CA 1
ATOM 696 C C . ILE A 1 97 ? -2.067 5.727 -9.148 1.00 85.19 97 ILE A C 1
ATOM 698 O O . ILE A 1 97 ? -1.204 6.200 -9.885 1.00 85.19 97 ILE A O 1
ATOM 702 N N . ALA A 1 98 ? -3.364 5.789 -9.452 1.00 87.25 98 ALA A N 1
ATOM 703 C CA . ALA A 1 98 ? -3.862 6.271 -10.736 1.00 87.25 98 ALA A CA 1
ATOM 704 C C . ALA A 1 98 ? -3.593 7.762 -10.990 1.00 87.25 98 ALA A C 1
ATOM 706 O O . ALA A 1 98 ? -3.281 8.138 -12.117 1.00 87.25 98 ALA A O 1
ATOM 707 N N . LEU A 1 99 ? -3.709 8.608 -9.964 1.00 88.56 99 LEU A N 1
ATOM 708 C CA . LEU A 1 99 ? -3.593 10.063 -10.098 1.00 88.56 99 LEU A CA 1
ATOM 709 C C . LEU A 1 99 ? -2.191 10.599 -9.811 1.00 88.56 99 LEU A C 1
ATOM 711 O O . LEU A 1 99 ? -1.867 11.685 -10.281 1.00 88.56 99 LEU A O 1
ATOM 715 N N . PHE A 1 100 ? -1.360 9.876 -9.058 1.00 85.75 100 PHE A N 1
ATOM 716 C CA . PHE A 1 100 ? -0.023 10.350 -8.696 1.00 85.75 100 PHE A CA 1
ATOM 717 C C . PHE A 1 100 ? 1.086 9.477 -9.285 1.00 85.75 100 PHE A C 1
ATOM 719 O O . PHE A 1 100 ? 1.949 9.977 -10.008 1.00 85.75 100 PHE A O 1
ATOM 726 N N . VAL A 1 101 ? 1.041 8.164 -9.045 1.00 84.00 101 VAL A N 1
ATOM 727 C CA . VAL A 1 101 ? 2.119 7.248 -9.453 1.00 84.00 101 VAL A CA 1
ATOM 728 C C . VAL A 1 101 ? 2.152 7.049 -10.970 1.00 84.00 101 VAL A C 1
ATOM 730 O O . VAL A 1 101 ? 3.225 7.138 -11.564 1.00 84.00 101 VAL A O 1
ATOM 733 N N . ILE A 1 102 ? 1.003 6.830 -11.623 1.00 84.88 102 ILE A N 1
ATOM 734 C CA . ILE A 1 102 ? 0.939 6.628 -13.082 1.00 84.88 102 ILE A CA 1
ATOM 735 C C . ILE A 1 102 ? 1.398 7.882 -13.851 1.00 84.88 102 ILE A C 1
ATOM 737 O O . ILE A 1 102 ? 2.244 7.739 -14.735 1.00 84.88 102 ILE A O 1
ATOM 741 N N . PRO A 1 103 ? 0.933 9.110 -13.544 1.00 87.12 103 PRO A N 1
ATOM 742 C CA . PRO A 1 103 ? 1.392 10.299 -14.262 1.00 87.12 103 PRO A CA 1
ATOM 743 C C . PRO A 1 103 ? 2.880 10.585 -14.055 1.00 87.12 103 PRO A C 1
ATOM 745 O O . PRO A 1 103 ? 3.567 10.939 -15.012 1.00 87.12 103 PRO A O 1
ATOM 748 N N . LEU A 1 104 ? 3.397 10.383 -12.837 1.00 86.00 104 LEU A N 1
ATOM 749 C CA . LEU A 1 104 ? 4.827 10.513 -12.557 1.00 86.00 104 LEU A CA 1
ATOM 750 C C . LEU A 1 104 ? 5.630 9.483 -13.357 1.00 86.00 104 LEU A C 1
ATOM 752 O O . LEU A 1 104 ? 6.635 9.839 -13.969 1.00 86.00 104 LEU A O 1
ATOM 756 N N . LEU A 1 105 ? 5.160 8.234 -13.422 1.00 84.12 105 LEU A N 1
ATOM 757 C CA . LEU A 1 105 ? 5.782 7.181 -14.222 1.00 84.12 105 LEU A CA 1
ATOM 758 C C . LEU A 1 105 ? 5.833 7.560 -15.707 1.00 84.12 105 LEU A C 1
ATOM 760 O O . LEU A 1 105 ? 6.889 7.461 -16.326 1.00 84.12 105 LEU A O 1
ATOM 764 N N . VAL A 1 106 ? 4.724 8.044 -16.271 1.00 87.19 106 VAL A N 1
ATOM 765 C CA . VAL A 1 106 ? 4.670 8.500 -17.669 1.00 87.19 106 VAL A CA 1
ATOM 766 C C . VAL A 1 106 ? 5.613 9.683 -17.902 1.00 87.19 106 VAL A C 1
ATOM 768 O O . VAL A 1 106 ? 6.307 9.708 -18.916 1.00 87.19 106 VAL A O 1
ATOM 771 N N . ALA A 1 107 ? 5.701 10.630 -16.966 1.00 87.31 107 ALA A N 1
ATOM 772 C CA . ALA A 1 107 ? 6.617 11.764 -17.067 1.00 87.31 107 ALA A CA 1
ATOM 773 C C . ALA A 1 107 ? 8.094 11.333 -17.024 1.00 87.31 107 ALA A C 1
ATOM 775 O O . ALA A 1 107 ? 8.888 11.802 -17.837 1.00 87.31 107 ALA A O 1
ATOM 776 N N . VAL A 1 108 ? 8.468 10.412 -16.129 1.00 85.06 108 VAL A N 1
ATOM 777 C CA . VAL A 1 108 ? 9.838 9.873 -16.053 1.00 85.06 108 VAL A CA 1
ATOM 778 C C . VAL A 1 108 ? 10.185 9.093 -17.320 1.00 85.06 108 VAL A C 1
ATOM 780 O O . VAL A 1 108 ? 11.264 9.296 -17.869 1.00 85.06 108 VAL A O 1
ATOM 783 N N . LEU A 1 109 ? 9.266 8.266 -17.832 1.00 84.69 109 LEU A N 1
ATOM 784 C CA . LEU A 1 109 ? 9.442 7.559 -19.105 1.00 84.69 109 LEU A CA 1
ATOM 785 C C . LEU A 1 109 ? 9.606 8.534 -20.277 1.00 84.69 109 LEU A C 1
ATOM 787 O O . LEU A 1 109 ? 10.464 8.334 -21.135 1.00 84.69 109 LEU A O 1
ATOM 791 N N . PHE A 1 110 ? 8.823 9.613 -20.297 1.00 86.19 110 PHE A N 1
ATOM 792 C CA . PHE A 1 110 ? 8.935 10.655 -21.310 1.00 86.19 110 PHE A CA 1
ATOM 793 C C . PHE A 1 110 ? 10.295 11.360 -21.249 1.00 86.19 110 PHE A C 1
ATOM 795 O O . PHE A 1 110 ? 10.947 11.515 -22.276 1.00 86.19 110 PHE A O 1
ATOM 802 N N . VAL A 1 111 ? 10.774 11.726 -20.055 1.00 84.69 111 VAL A N 1
ATOM 803 C CA . VAL A 1 111 ? 12.105 12.331 -19.882 1.00 84.69 111 VAL A CA 1
ATOM 804 C C . VAL A 1 111 ? 13.215 11.346 -20.254 1.00 84.69 111 VAL A C 1
ATOM 806 O O . VAL A 1 111 ? 14.161 11.743 -20.926 1.00 84.69 111 VAL A O 1
ATOM 809 N N . ALA A 1 112 ? 13.093 10.067 -19.890 1.00 82.06 112 ALA A N 1
ATOM 810 C CA . ALA A 1 112 ? 14.069 9.028 -20.222 1.00 82.06 112 ALA A CA 1
ATOM 811 C C . ALA A 1 112 ? 14.172 8.754 -21.733 1.00 82.06 112 ALA A C 1
ATOM 813 O O . ALA A 1 112 ? 15.229 8.346 -22.213 1.00 82.06 112 ALA A O 1
ATOM 814 N N . MET A 1 113 ? 13.116 9.038 -22.500 1.00 84.75 113 MET A N 1
ATOM 815 C CA . MET A 1 113 ? 13.130 8.912 -23.958 1.00 84.75 113 MET A CA 1
ATOM 816 C C . MET A 1 113 ? 14.122 9.884 -24.618 1.00 84.75 113 MET A C 1
ATOM 818 O O . MET A 1 113 ? 14.770 9.509 -25.596 1.00 84.75 113 MET A O 1
ATOM 822 N N . PHE A 1 114 ? 14.325 11.089 -24.067 1.00 82.81 114 PHE A N 1
ATOM 823 C CA . PHE A 1 114 ? 15.238 12.070 -24.664 1.00 82.81 114 PHE A CA 1
ATOM 824 C C . PHE A 1 114 ? 16.706 11.611 -24.636 1.00 82.81 114 PHE A C 1
ATOM 826 O O . PHE A 1 114 ? 17.288 11.531 -25.718 1.00 82.81 114 PHE A O 1
ATOM 833 N N . PRO A 1 115 ? 17.324 11.254 -23.485 1.00 81.62 115 PRO A N 1
ATOM 834 C CA . PRO A 1 115 ? 18.698 10.750 -23.460 1.00 81.62 115 PRO A CA 1
ATOM 835 C C . PRO A 1 115 ? 18.905 9.508 -24.326 1.00 81.62 115 PRO A C 1
ATOM 837 O O . PRO A 1 115 ? 19.929 9.407 -24.991 1.00 81.62 115 PRO A O 1
ATOM 840 N N . VAL A 1 116 ? 17.932 8.590 -24.371 1.00 82.88 116 VAL A N 1
ATOM 841 C CA . VAL A 1 116 ? 18.010 7.394 -25.227 1.00 82.88 116 VAL A CA 1
ATOM 842 C C . VAL A 1 116 ? 18.026 7.780 -26.708 1.00 82.88 116 VAL A C 1
ATOM 844 O O . VAL A 1 116 ? 18.813 7.235 -27.480 1.00 82.88 116 VAL A O 1
ATOM 847 N N . ASN A 1 117 ? 17.210 8.753 -27.116 1.00 85.75 117 ASN A N 1
ATOM 848 C CA . ASN A 1 117 ? 17.216 9.247 -28.490 1.00 85.75 117 ASN A CA 1
ATOM 849 C C . ASN A 1 117 ? 18.524 9.986 -28.839 1.00 85.75 117 ASN A C 1
ATOM 851 O O . ASN A 1 117 ? 19.046 9.815 -29.938 1.00 85.75 117 ASN A O 1
ATOM 855 N N . TYR A 1 118 ? 19.088 10.759 -27.902 1.00 82.19 118 TYR A N 1
ATOM 856 C CA . TYR A 1 118 ? 20.414 11.371 -28.066 1.00 82.19 118 TYR A CA 1
ATOM 857 C C . TYR A 1 118 ? 21.527 10.315 -28.180 1.00 82.19 118 TYR A C 1
ATOM 859 O O . TYR A 1 118 ? 22.401 10.451 -29.034 1.00 82.19 118 TYR A O 1
ATOM 867 N N . PHE A 1 119 ? 21.458 9.236 -27.397 1.00 77.31 119 PHE A N 1
ATOM 868 C CA . PHE A 1 119 ? 22.424 8.133 -27.427 1.00 77.31 119 PHE A CA 1
ATOM 869 C C . PHE A 1 119 ? 22.454 7.407 -28.781 1.00 77.31 119 PHE A C 1
ATOM 871 O O . PHE A 1 119 ? 23.524 7.107 -29.309 1.00 77.31 119 PHE A O 1
ATOM 878 N N . ILE A 1 120 ? 21.285 7.171 -29.389 1.00 79.81 120 ILE A N 1
ATOM 879 C CA . ILE A 1 120 ? 21.190 6.572 -30.732 1.00 79.81 120 ILE A CA 1
ATOM 880 C C . ILE A 1 120 ? 21.815 7.489 -31.798 1.00 79.81 120 ILE A C 1
ATOM 882 O O . ILE A 1 120 ? 22.393 6.995 -32.765 1.00 79.81 120 ILE A O 1
ATOM 886 N N . ALA A 1 121 ? 21.713 8.811 -31.633 1.00 81.50 121 ALA A N 1
ATOM 887 C CA . ALA A 1 121 ? 22.216 9.777 -32.606 1.00 81.50 121 ALA A CA 1
ATOM 888 C C . ALA A 1 121 ? 23.737 10.008 -32.529 1.00 81.50 121 ALA A C 1
ATOM 890 O O . ALA A 1 121 ? 24.359 10.191 -33.575 1.00 81.50 121 ALA A O 1
ATOM 891 N N . ASP A 1 122 ? 24.342 10.011 -31.334 1.00 81.38 122 ASP A N 1
ATOM 892 C CA . ASP A 1 122 ? 25.788 10.261 -31.184 1.00 81.38 122 ASP A CA 1
ATOM 893 C C . ASP A 1 122 ? 26.643 9.018 -31.496 1.00 81.38 122 ASP A C 1
ATOM 895 O O . ASP A 1 122 ? 27.791 9.134 -31.928 1.00 81.38 122 ASP A O 1
ATOM 899 N N . GLY A 1 123 ? 26.096 7.806 -31.321 1.00 79.19 123 GLY A N 1
ATOM 900 C CA . GLY A 1 123 ? 26.757 6.542 -31.681 1.00 79.19 123 GLY A CA 1
ATOM 901 C C . GLY A 1 123 ? 28.060 6.242 -30.922 1.00 79.19 123 GLY A C 1
ATOM 902 O O . GLY A 1 123 ? 28.709 5.227 -31.182 1.00 79.19 123 GLY A O 1
ATOM 903 N N . LYS A 1 124 ? 28.455 7.100 -29.979 1.00 79.44 124 LYS A N 1
ATOM 904 C CA . LYS A 1 124 ? 29.558 6.895 -29.043 1.00 79.44 124 LYS A CA 1
ATOM 905 C C . LYS A 1 124 ? 28.968 6.639 -27.671 1.00 79.44 124 LYS A C 1
ATOM 907 O O . LYS A 1 124 ? 28.102 7.372 -27.231 1.00 79.44 124 LYS A O 1
ATOM 912 N N . SER A 1 125 ? 29.453 5.597 -27.002 1.00 77.00 125 SER A N 1
ATOM 913 C CA . SER A 1 125 ? 29.045 5.271 -25.640 1.00 77.00 125 SER A CA 1
ATOM 914 C C . SER A 1 125 ? 30.124 5.704 -24.659 1.00 77.00 125 SER A C 1
ATOM 916 O O . SER A 1 125 ? 31.185 5.072 -24.581 1.00 77.00 125 SER A O 1
ATOM 918 N N . HIS A 1 126 ? 29.871 6.754 -23.888 1.00 79.75 126 HIS A N 1
ATOM 919 C CA . HIS A 1 126 ? 30.727 7.102 -22.758 1.00 79.75 126 HIS A CA 1
ATOM 920 C C . HIS A 1 126 ? 30.198 6.487 -21.456 1.00 79.75 126 HIS A C 1
ATOM 922 O O . HIS A 1 126 ? 28.994 6.340 -21.254 1.00 79.75 126 HIS A O 1
ATOM 928 N N . TRP A 1 127 ? 31.104 6.184 -20.517 1.00 80.44 127 TRP A N 1
ATOM 929 C CA . TRP A 1 127 ? 30.746 5.684 -19.177 1.00 80.44 127 TRP A CA 1
ATOM 930 C C . TRP A 1 127 ? 29.718 6.580 -18.459 1.00 80.44 127 TRP A C 1
ATOM 932 O O . TRP A 1 127 ? 28.873 6.086 -17.716 1.00 80.44 127 TRP A O 1
ATOM 942 N N . LEU A 1 128 ? 29.757 7.891 -18.724 1.00 73.00 128 LEU A N 1
ATOM 943 C CA . LEU A 1 128 ? 28.859 8.882 -18.131 1.00 73.00 128 LEU A CA 1
ATOM 944 C C . LEU A 1 128 ? 27.401 8.739 -18.615 1.00 73.00 128 LEU A C 1
ATOM 946 O O . LEU A 1 128 ? 26.475 8.946 -17.835 1.00 73.00 128 LEU A O 1
ATOM 950 N N . GLU A 1 129 ? 27.185 8.329 -19.869 1.00 76.00 129 GLU A N 1
ATOM 951 C CA . GLU A 1 129 ? 25.844 8.073 -20.421 1.00 76.00 129 GLU A CA 1
ATOM 952 C C . GLU A 1 129 ? 25.251 6.780 -19.860 1.00 76.00 129 GLU A C 1
ATOM 954 O O . GLU A 1 129 ? 24.072 6.737 -19.514 1.00 76.00 129 GLU A O 1
ATOM 959 N N . GLY A 1 130 ? 26.084 5.747 -19.680 1.00 77.81 130 GLY A N 1
ATOM 960 C CA . GLY A 1 130 ? 25.687 4.518 -18.989 1.00 77.81 130 GLY A CA 1
ATOM 961 C C . GLY A 1 130 ? 25.269 4.775 -17.536 1.00 77.81 130 GLY A C 1
ATOM 962 O O . GLY A 1 130 ? 24.256 4.244 -17.082 1.00 77.81 130 GLY A O 1
ATOM 963 N N . MET A 1 131 ? 25.990 5.647 -16.821 1.00 77.25 131 MET A N 1
ATOM 964 C CA . MET A 1 131 ? 25.609 6.080 -15.469 1.00 77.25 131 MET A CA 1
ATOM 965 C C . MET A 1 131 ? 24.273 6.835 -15.455 1.00 77.25 131 MET A C 1
ATOM 967 O O . MET A 1 131 ? 23.461 6.607 -14.559 1.00 77.25 131 MET A O 1
ATOM 971 N N . LEU A 1 132 ? 24.012 7.692 -16.449 1.00 77.62 132 LEU A N 1
ATOM 972 C CA . LEU A 1 132 ? 22.737 8.405 -16.563 1.00 77.62 132 LEU A CA 1
ATOM 973 C C . LEU A 1 132 ? 21.567 7.441 -16.823 1.00 77.62 132 LEU A C 1
ATOM 975 O O . LEU A 1 132 ? 20.514 7.593 -16.206 1.00 77.62 132 LEU A O 1
ATOM 979 N N . LEU A 1 133 ? 21.758 6.423 -17.673 1.00 77.06 133 LEU A N 1
ATOM 980 C CA . LEU A 1 133 ? 20.745 5.391 -17.922 1.00 77.06 133 LEU A CA 1
ATOM 981 C C . LEU A 1 133 ? 20.440 4.560 -16.668 1.00 77.06 133 LEU A C 1
ATOM 983 O O . LEU A 1 133 ? 19.269 4.360 -16.364 1.00 77.06 133 LEU A O 1
ATOM 987 N N . ILE A 1 134 ? 21.450 4.146 -15.892 1.00 79.19 134 ILE A N 1
ATOM 988 C CA . ILE A 1 134 ? 21.234 3.430 -14.617 1.00 79.19 134 ILE A CA 1
ATOM 989 C C . ILE A 1 134 ? 20.490 4.317 -13.607 1.00 79.19 134 ILE A C 1
ATOM 991 O O . ILE A 1 134 ? 19.589 3.846 -12.913 1.00 79.19 134 ILE A O 1
ATOM 995 N N . CYS A 1 135 ? 20.827 5.608 -13.529 1.00 79.25 135 CYS A N 1
ATOM 996 C CA . CYS A 1 135 ? 20.133 6.544 -12.644 1.00 79.25 135 CYS A CA 1
ATOM 997 C C . CYS A 1 135 ? 18.669 6.778 -13.035 1.00 79.25 135 CYS A C 1
ATOM 999 O O . CYS A 1 135 ? 17.865 7.038 -12.146 1.00 79.25 135 CYS A O 1
ATOM 1001 N N . LEU A 1 136 ? 18.312 6.693 -14.320 1.00 75.06 136 LEU A N 1
ATOM 1002 C CA . LEU A 1 136 ? 16.923 6.807 -14.786 1.00 75.06 136 LEU A CA 1
ATOM 1003 C C . LEU A 1 136 ? 16.154 5.482 -14.678 1.00 75.06 136 LEU A C 1
ATOM 1005 O O . LEU A 1 136 ? 14.949 5.496 -14.424 1.00 75.06 136 LEU A O 1
ATOM 1009 N N . ASP A 1 137 ? 16.843 4.347 -14.801 1.00 76.62 137 ASP A N 1
ATOM 1010 C CA . ASP A 1 137 ? 16.257 3.017 -14.623 1.00 76.62 137 ASP A CA 1
ATOM 1011 C C . ASP A 1 137 ? 16.032 2.667 -13.141 1.00 76.62 137 ASP A C 1
ATOM 1013 O O . ASP A 1 137 ? 15.087 1.967 -12.807 1.00 76.62 137 ASP A O 1
ATOM 1017 N N . ALA A 1 138 ? 16.818 3.199 -12.198 1.00 75.81 138 ALA A N 1
ATOM 1018 C CA . ALA A 1 138 ? 16.613 2.932 -10.767 1.00 75.81 138 ALA A CA 1
ATOM 1019 C C . ALA A 1 138 ? 15.233 3.401 -10.228 1.00 75.81 138 ALA A C 1
ATOM 1021 O O . ALA A 1 138 ? 14.566 2.626 -9.528 1.00 75.81 138 ALA A O 1
ATOM 1022 N N . PRO A 1 139 ? 14.734 4.609 -10.566 1.00 72.12 139 PRO A N 1
ATOM 1023 C CA . PRO A 1 139 ? 13.347 4.996 -10.321 1.00 72.12 139 PRO A CA 1
ATOM 1024 C C . PRO A 1 139 ? 12.354 4.049 -10.994 1.00 72.12 139 PRO A C 1
ATOM 1026 O O . PRO A 1 139 ? 11.378 3.650 -10.364 1.00 72.12 139 PRO A O 1
ATOM 1029 N N . LEU A 1 140 ? 12.621 3.625 -12.232 1.00 74.44 140 LEU A N 1
ATOM 1030 C CA . LEU A 1 140 ? 11.748 2.694 -12.941 1.00 74.44 140 LEU A CA 1
ATOM 1031 C C . LEU A 1 140 ? 11.686 1.336 -12.226 1.00 74.44 140 LEU A C 1
ATOM 1033 O O . LEU A 1 140 ? 10.594 0.851 -11.948 1.00 74.44 140 LEU A O 1
ATOM 1037 N N . LEU A 1 141 ? 12.823 0.760 -11.831 1.00 75.62 141 LEU A N 1
ATOM 1038 C CA . LEU A 1 141 ? 12.902 -0.505 -11.104 1.00 75.62 141 LEU A CA 1
ATOM 1039 C C . LEU A 1 141 ? 12.243 -0.415 -9.728 1.00 75.62 141 LEU A C 1
ATOM 1041 O O . LEU A 1 141 ? 11.476 -1.306 -9.372 1.00 75.62 141 LEU A O 1
ATOM 1045 N N . SER A 1 142 ? 12.506 0.641 -8.953 1.00 72.06 142 SER A N 1
ATOM 1046 C CA . SER A 1 142 ? 11.868 0.816 -7.640 1.00 72.06 142 SER A CA 1
ATOM 1047 C C . SER A 1 142 ? 10.342 0.911 -7.761 1.00 72.06 142 SER A C 1
ATOM 1049 O O . SER A 1 142 ? 9.634 0.275 -6.982 1.00 72.06 142 SER A O 1
ATOM 1051 N N . MET A 1 143 ? 9.825 1.578 -8.797 1.00 70.00 143 MET A N 1
ATOM 1052 C CA . MET A 1 143 ? 8.387 1.651 -9.073 1.00 70.00 143 MET A CA 1
ATOM 1053 C C . MET A 1 143 ? 7.825 0.338 -9.629 1.00 70.00 143 MET A C 1
ATOM 1055 O O . MET A 1 143 ? 6.753 -0.091 -9.212 1.00 70.00 143 MET A O 1
ATOM 1059 N N . VAL A 1 144 ? 8.552 -0.374 -10.493 1.00 70.00 144 VAL A N 1
ATOM 1060 C CA . VAL A 1 144 ? 8.168 -1.721 -10.950 1.00 70.00 144 VAL A CA 1
ATOM 1061 C C . VAL A 1 144 ? 8.123 -2.699 -9.775 1.00 70.00 144 VAL A C 1
ATOM 1063 O O . VAL A 1 144 ? 7.237 -3.548 -9.736 1.00 70.00 144 VAL A O 1
ATOM 1066 N N . ARG A 1 145 ? 9.002 -2.569 -8.769 1.00 69.94 145 ARG A N 1
ATOM 1067 C CA . ARG A 1 145 ? 8.892 -3.339 -7.517 1.00 69.94 145 ARG A CA 1
ATOM 1068 C C . ARG A 1 145 ? 7.635 -2.984 -6.728 1.00 69.94 145 ARG A C 1
ATOM 1070 O O . ARG A 1 145 ? 7.041 -3.896 -6.167 1.00 69.94 145 ARG A O 1
ATOM 1077 N N . VAL A 1 146 ? 7.200 -1.721 -6.720 1.00 69.69 146 VAL A N 1
ATOM 1078 C CA . VAL A 1 146 ? 5.909 -1.326 -6.129 1.00 69.69 146 VAL A CA 1
ATOM 1079 C C . VAL A 1 146 ? 4.757 -2.003 -6.878 1.00 69.69 146 VAL A C 1
ATOM 1081 O O . VAL A 1 146 ? 3.956 -2.683 -6.246 1.00 69.69 146 VAL A O 1
ATOM 1084 N N . PHE A 1 147 ? 4.719 -1.948 -8.214 1.00 64.19 147 PHE A N 1
ATOM 1085 C CA . PHE A 1 147 ? 3.711 -2.672 -9.008 1.00 64.19 147 PHE A CA 1
ATOM 1086 C C . PHE A 1 147 ? 3.771 -4.195 -8.799 1.00 64.19 147 PHE A C 1
ATOM 1088 O O . PHE A 1 147 ? 2.736 -4.847 -8.676 1.00 64.19 147 PHE A O 1
ATOM 1095 N N . SER A 1 148 ? 4.973 -4.764 -8.684 1.00 64.25 148 SER A N 1
ATOM 1096 C CA . SER A 1 148 ? 5.195 -6.186 -8.397 1.00 64.25 148 SER A CA 1
ATOM 1097 C C . SER A 1 148 ? 4.971 -6.565 -6.929 1.00 64.25 148 SER A C 1
ATOM 1099 O O . SER A 1 148 ? 4.994 -7.756 -6.620 1.00 64.25 148 SER A O 1
ATOM 1101 N N . GLN A 1 149 ? 4.727 -5.613 -6.029 1.00 64.12 149 GLN A N 1
ATOM 1102 C CA . GLN A 1 149 ? 4.206 -5.890 -4.689 1.00 64.12 149 GLN A CA 1
ATOM 1103 C C . GLN A 1 149 ? 2.671 -5.963 -4.682 1.00 64.12 149 GLN A C 1
ATOM 1105 O O . GLN A 1 149 ? 2.082 -6.554 -3.779 1.00 64.12 149 GLN A O 1
ATOM 1110 N N . PHE A 1 150 ? 2.030 -5.494 -5.758 1.00 59.34 150 PHE A N 1
ATOM 1111 C CA . PHE A 1 150 ? 0.592 -5.598 -5.993 1.00 59.34 150 PHE A CA 1
ATOM 1112 C C . PHE A 1 150 ? 0.109 -6.712 -6.966 1.00 59.34 150 PHE A C 1
ATOM 1114 O O . PHE A 1 150 ? -1.030 -6.598 -7.430 1.00 59.34 150 PHE A O 1
ATOM 1121 N N . PRO A 1 151 ? 0.823 -7.832 -7.263 1.00 48.88 151 PRO A N 1
ATOM 1122 C CA . PRO A 1 151 ? 0.263 -8.899 -8.088 1.00 48.88 151 PRO A CA 1
ATOM 1123 C C . PRO A 1 151 ? -1.022 -9.516 -7.510 1.00 48.88 151 PRO A C 1
ATOM 1125 O O . PRO A 1 151 ? -1.868 -9.897 -8.321 1.00 48.88 151 PRO A O 1
ATOM 1128 N N . PRO A 1 152 ? -1.280 -9.567 -6.178 1.00 49.56 152 PRO A N 1
ATOM 1129 C CA . PRO A 1 152 ? -2.564 -10.077 -5.717 1.00 49.56 152 PRO A CA 1
ATOM 1130 C C . PRO A 1 152 ? -3.725 -9.074 -5.822 1.00 49.56 152 PRO A C 1
ATOM 1132 O O . PRO A 1 152 ? -4.856 -9.513 -5.660 1.00 49.56 152 PRO A O 1
ATOM 1135 N N . LEU A 1 153 ? -3.539 -7.775 -6.119 1.00 49.59 153 LEU A N 1
ATOM 1136 C CA . LEU A 1 153 ? -4.697 -6.863 -6.231 1.00 49.59 153 LEU A CA 1
ATOM 1137 C C . LEU A 1 153 ? -5.483 -7.050 -7.531 1.00 49.59 153 LEU A C 1
ATOM 1139 O O . LEU A 1 153 ? -6.710 -7.019 -7.495 1.00 49.59 153 LEU A O 1
ATOM 1143 N N . PHE A 1 154 ? -4.813 -7.316 -8.657 1.00 50.81 154 PHE A N 1
ATOM 1144 C CA . PHE A 1 154 ? -5.528 -7.631 -9.900 1.00 50.81 154 PHE A CA 1
ATOM 1145 C C . PHE A 1 154 ? -6.304 -8.949 -9.767 1.00 50.81 154 PHE A C 1
ATOM 1147 O O . PHE A 1 154 ? -7.446 -9.032 -10.206 1.00 50.81 154 PHE A O 1
ATOM 1154 N N . PHE A 1 155 ? -5.734 -9.938 -9.069 1.00 48.09 155 PHE A N 1
ATOM 1155 C CA . PHE A 1 155 ? -6.425 -11.187 -8.738 1.00 48.09 155 PHE A CA 1
ATOM 1156 C C . PHE A 1 155 ? -7.552 -11.005 -7.714 1.00 48.09 155 PHE A C 1
ATOM 1158 O O . PHE A 1 155 ? -8.570 -11.677 -7.822 1.00 48.09 155 PHE A O 1
ATOM 1165 N N . CYS A 1 156 ? -7.413 -10.100 -6.742 1.00 43.75 156 CYS A N 1
ATOM 1166 C CA . CYS A 1 156 ? -8.449 -9.859 -5.736 1.00 43.75 156 CYS A CA 1
ATOM 1167 C C . CYS A 1 156 ? -9.655 -9.111 -6.327 1.00 43.75 156 CYS A C 1
ATOM 1169 O O . CYS A 1 156 ? -10.793 -9.491 -6.062 1.00 43.75 156 CYS A O 1
ATOM 1171 N N . SER A 1 157 ? -9.433 -8.127 -7.209 1.00 52.31 157 SER A N 1
ATOM 1172 C CA . SER A 1 157 ? -10.525 -7.528 -7.992 1.00 52.31 157 SER A CA 1
ATOM 1173 C C . SER A 1 157 ? -11.164 -8.537 -8.952 1.00 52.31 157 SER A C 1
ATOM 1175 O O . SER A 1 157 ? -12.380 -8.517 -9.118 1.00 52.31 157 SER A O 1
ATOM 1177 N N . TYR A 1 158 ? -10.386 -9.461 -9.531 1.00 51.41 158 TYR A N 1
ATOM 1178 C CA . TYR A 1 158 ? -10.934 -10.554 -10.347 1.00 51.41 158 TYR A CA 1
ATOM 1179 C C . TYR A 1 158 ? -11.788 -11.521 -9.509 1.00 51.41 158 TYR A C 1
ATOM 1181 O O . TYR A 1 158 ? -12.884 -11.883 -9.916 1.00 51.41 158 TYR A O 1
ATOM 1189 N N . ALA A 1 159 ? -11.358 -11.849 -8.287 1.00 49.59 159 ALA A N 1
ATOM 1190 C CA . ALA A 1 159 ? -12.107 -12.707 -7.368 1.00 49.59 159 ALA A CA 1
ATOM 1191 C C . ALA A 1 159 ? -13.406 -12.064 -6.841 1.00 49.59 159 ALA A C 1
ATOM 1193 O O . ALA A 1 159 ? -14.348 -12.783 -6.510 1.00 49.59 159 ALA A O 1
ATOM 1194 N N . ILE A 1 160 ? -13.480 -10.729 -6.769 1.00 56.91 160 ILE A N 1
ATOM 1195 C CA . ILE A 1 160 ? -14.725 -10.004 -6.457 1.00 56.91 160 ILE A CA 1
ATOM 1196 C C . ILE A 1 160 ? -15.653 -9.950 -7.685 1.00 56.91 160 ILE A C 1
ATOM 1198 O O . ILE A 1 160 ? -16.869 -9.992 -7.521 1.00 56.91 160 ILE A O 1
ATOM 1202 N N . GLY A 1 161 ? -15.100 -9.905 -8.903 1.00 45.03 161 GLY A N 1
ATOM 1203 C CA . GLY A 1 161 ? -15.866 -9.922 -10.155 1.00 45.03 161 GLY A CA 1
ATOM 1204 C C . GLY A 1 161 ? -16.469 -11.280 -10.536 1.00 45.03 161 GLY A C 1
ATOM 1205 O O . GLY A 1 161 ? -17.358 -11.321 -11.374 1.00 45.03 161 GLY A O 1
ATOM 1206 N N . GLU A 1 162 ? -16.032 -12.382 -9.924 1.00 45.81 162 GLU A N 1
ATOM 1207 C CA . GLU A 1 162 ? -16.479 -13.745 -10.273 1.00 45.81 162 GLU A CA 1
ATOM 1208 C C . GLU A 1 162 ? -17.626 -14.273 -9.383 1.00 45.81 162 GLU A C 1
ATOM 1210 O O . GLU A 1 162 ? -17.856 -15.479 -9.281 1.00 45.81 162 GLU A O 1
ATOM 1215 N N . LYS A 1 163 ? -18.338 -13.379 -8.684 1.00 45.78 163 LYS A N 1
ATOM 1216 C CA . LYS A 1 163 ? -19.521 -13.713 -7.866 1.00 45.78 163 LYS A CA 1
ATOM 1217 C C . LYS A 1 163 ? -20.840 -13.157 -8.433 1.00 45.78 163 LYS A C 1
ATOM 1219 O O . LYS A 1 163 ? -21.817 -13.097 -7.687 1.00 45.78 163 LYS A O 1
ATOM 1224 N N . GLU A 1 164 ? -20.875 -12.809 -9.721 1.00 41.97 164 GLU A N 1
ATOM 1225 C CA . GLU A 1 164 ? -22.101 -12.796 -10.548 1.00 41.97 164 GLU A CA 1
ATOM 1226 C C . GLU A 1 164 ? -22.132 -14.036 -11.450 1.00 41.97 164 GLU A C 1
ATOM 1228 O O . GLU A 1 164 ? -23.232 -14.613 -11.612 1.00 41.97 164 GLU A O 1
#

pLDDT: mean 78.47, std 15.14, range [30.94, 96.81]